Protein AF-A0AAW0AE61-F1 (afdb_monomer_lite)

Organism: NCBI:txid2862362

pLDDT: mean 79.33, std 13.35, range [43.94, 93.25]

Radius of gyration: 16.93 Å; chains: 1; bounding box: 24×28×49 Å

Structure (mmCIF, N/CA/C/O backbone):
data_AF-A0AAW0AE61-F1
#
_entry.id   AF-A0AAW0AE61-F1
#
loop_
_atom_site.group_PDB
_atom_site.id
_atom_site.type_symbol
_atom_site.label_atom_id
_atom_site.label_alt_id
_atom_site.label_comp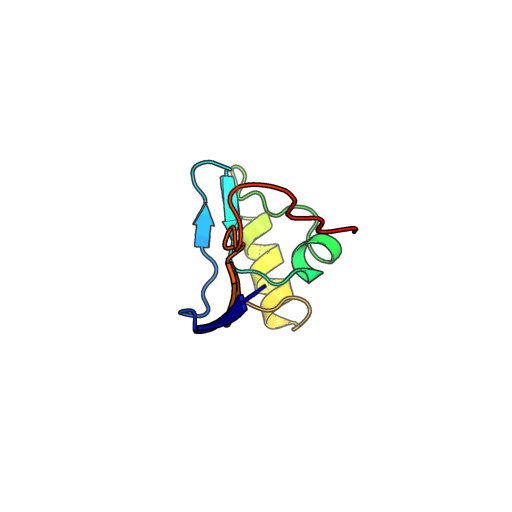_id
_atom_site.label_asym_id
_atom_site.label_entity_id
_atom_site.label_seq_id
_atom_site.pdbx_PDB_ins_code
_atom_site.Cartn_x
_atom_site.Cartn_y
_atom_site.Cartn_z
_atom_site.occupancy
_atom_site.B_iso_or_equiv
_atom_site.au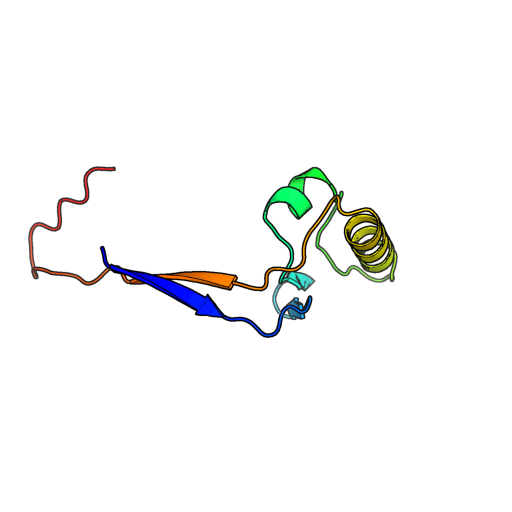th_seq_id
_atom_site.auth_comp_id
_atom_site.auth_asym_id
_atom_site.auth_atom_id
_atom_site.pdbx_PDB_model_num
ATOM 1 N N . LEU A 1 1 ? -2.834 9.782 -25.411 1.00 55.56 1 LEU A N 1
ATOM 2 C CA . LEU A 1 1 ? -2.834 9.261 -24.028 1.00 55.56 1 LEU A CA 1
ATOM 3 C C . LEU A 1 1 ? -4.064 8.383 -23.887 1.00 55.56 1 LEU A C 1
ATOM 5 O O . LEU A 1 1 ? -5.164 8.899 -24.016 1.00 55.56 1 LEU A O 1
ATOM 9 N N . SER A 1 2 ? -3.885 7.076 -23.738 1.00 65.50 2 SER A N 1
ATOM 10 C CA . SER A 1 2 ? -4.977 6.154 -23.416 1.00 65.50 2 SER A CA 1
ATOM 11 C C . SER A 1 2 ? -4.898 5.857 -21.922 1.00 65.50 2 SER A C 1
ATOM 13 O O . SER A 1 2 ? -3.886 5.318 -21.464 1.00 65.50 2 SER A O 1
ATOM 15 N N . GLN A 1 3 ? -5.919 6.282 -21.182 1.00 71.25 3 GLN A N 1
ATOM 16 C CA . GLN A 1 3 ? -6.122 5.932 -19.779 1.00 71.25 3 GLN A CA 1
ATOM 17 C C . GLN A 1 3 ? -7.224 4.882 -19.715 1.00 71.25 3 GLN A C 1
ATOM 19 O O . GLN A 1 3 ? -8.229 5.013 -20.413 1.00 71.25 3 GLN A O 1
ATOM 24 N N . ASP A 1 4 ? -7.001 3.855 -18.911 1.00 73.75 4 ASP A N 1
ATOM 25 C CA . ASP A 1 4 ? -7.967 2.799 -18.640 1.00 73.75 4 ASP A CA 1
ATOM 26 C C . ASP A 1 4 ? -7.916 2.441 -17.149 1.00 73.75 4 ASP A C 1
ATOM 28 O O . ASP A 1 4 ? -6.964 2.797 -16.443 1.00 73.75 4 ASP A O 1
ATOM 32 N N . GLU A 1 5 ? -8.937 1.749 -16.664 1.00 72.25 5 GLU A N 1
ATOM 33 C CA . GLU A 1 5 ? -9.045 1.315 -15.274 1.00 72.25 5 GLU A CA 1
ATOM 34 C C . GLU A 1 5 ? -9.108 -0.206 -15.200 1.00 72.25 5 GLU A C 1
ATOM 36 O O . GLU A 1 5 ? -9.814 -0.871 -15.956 1.00 72.25 5 GLU A O 1
ATOM 41 N N . VAL A 1 6 ? -8.355 -0.774 -14.261 1.00 77.38 6 VAL A N 1
ATOM 42 C CA . VAL A 1 6 ? -8.331 -2.216 -14.027 1.00 77.38 6 VAL A CA 1
ATOM 43 C C . VAL A 1 6 ? -8.863 -2.500 -12.632 1.00 77.38 6 VAL A C 1
ATOM 45 O O . VAL A 1 6 ? -8.363 -1.966 -11.638 1.00 77.38 6 VAL A O 1
ATOM 48 N N . ALA A 1 7 ? -9.862 -3.378 -12.557 1.00 77.88 7 ALA A N 1
ATOM 49 C CA . ALA A 1 7 ? -10.371 -3.881 -11.291 1.00 77.88 7 ALA A CA 1
ATOM 50 C C . ALA A 1 7 ? -9.309 -4.744 -10.589 1.00 77.88 7 ALA A C 1
ATOM 52 O O . ALA A 1 7 ? -8.718 -5.652 -11.177 1.00 77.88 7 ALA A O 1
ATOM 53 N N . GLY A 1 8 ? -9.083 -4.459 -9.314 1.00 75.88 8 GLY A N 1
ATOM 54 C CA . GLY A 1 8 ? -8.165 -5.154 -8.427 1.00 75.88 8 GLY A CA 1
ATOM 55 C C . GLY A 1 8 ? -8.878 -6.018 -7.390 1.00 75.88 8 GLY A C 1
ATOM 56 O O . GLY A 1 8 ? -10.039 -5.802 -7.056 1.00 75.88 8 GLY A O 1
ATOM 57 N N . ASP A 1 9 ? -8.143 -6.965 -6.803 1.00 75.56 9 ASP A N 1
ATOM 58 C CA . ASP A 1 9 ? -8.648 -7.883 -5.764 1.00 75.56 9 ASP A CA 1
ATOM 59 C C . ASP A 1 9 ? -8.953 -7.168 -4.423 1.00 75.56 9 ASP A C 1
ATOM 61 O O . ASP A 1 9 ? -9.515 -7.758 -3.501 1.00 75.56 9 ASP A O 1
ATOM 65 N N . GLY A 1 10 ? -8.612 -5.874 -4.305 1.00 80.62 10 GLY A N 1
ATOM 66 C CA . GLY A 1 10 ? -9.016 -5.032 -3.179 1.00 80.62 10 GLY A CA 1
ATOM 67 C C . GLY A 1 10 ? -8.371 -5.426 -1.856 1.00 80.62 10 GLY A C 1
ATOM 68 O O . GLY A 1 10 ? -9.062 -5.500 -0.837 1.00 80.62 10 GLY A O 1
ATOM 69 N N . ARG A 1 11 ? -7.063 -5.718 -1.862 1.00 84.25 11 ARG A N 1
ATOM 70 C CA . ARG A 1 11 ? -6.321 -6.202 -0.687 1.00 84.25 11 ARG A CA 1
ATOM 71 C C . ARG A 1 11 ? -5.013 -5.434 -0.500 1.00 84.25 11 ARG A C 1
ATOM 73 O O . ARG A 1 11 ? -4.338 -5.170 -1.493 1.00 84.25 11 ARG A O 1
ATOM 80 N N . PRO A 1 12 ? -4.616 -5.132 0.749 1.00 85.56 12 PRO A N 1
ATOM 81 C CA . PRO A 1 12 ? -3.265 -4.673 1.030 1.00 85.56 12 PRO A CA 1
ATOM 82 C C . PRO A 1 12 ? -2.251 -5.772 0.694 1.00 85.56 12 PRO A C 1
ATOM 84 O O . PRO A 1 12 ? -2.502 -6.953 0.945 1.00 85.56 12 PRO A O 1
ATOM 87 N N . SER A 1 13 ? -1.097 -5.382 0.170 1.00 87.31 13 SER A N 1
ATOM 88 C CA . SER A 1 13 ? -0.008 -6.288 -0.201 1.00 87.31 13 SER A CA 1
ATOM 89 C C . SER A 1 13 ? 1.288 -5.871 0.476 1.00 87.31 13 SER A C 1
ATOM 91 O O . SER A 1 13 ? 1.558 -4.682 0.594 1.00 87.31 13 SER A O 1
ATOM 93 N N . TYR A 1 14 ? 2.123 -6.830 0.866 1.00 88.75 14 TYR A N 1
ATOM 94 C CA . TYR A 1 14 ? 3.478 -6.529 1.321 1.00 88.75 14 TYR A CA 1
ATOM 95 C C . TYR A 1 14 ? 4.453 -6.543 0.138 1.00 88.75 14 TYR A C 1
ATOM 97 O O . TYR A 1 14 ? 4.538 -7.534 -0.589 1.00 88.75 14 TYR A O 1
ATOM 105 N N . LEU A 1 15 ? 5.174 -5.441 -0.053 1.00 89.69 15 LEU A N 1
ATOM 106 C CA . LEU A 1 15 ? 6.197 -5.247 -1.073 1.00 89.69 15 LEU A CA 1
ATOM 107 C C . LEU A 1 15 ? 7.568 -5.513 -0.449 1.00 89.69 15 LEU A C 1
ATOM 109 O O . LEU A 1 15 ? 8.154 -4.640 0.184 1.00 89.69 15 LEU A O 1
ATOM 113 N N . VAL A 1 16 ? 8.070 -6.738 -0.620 1.00 89.31 16 VAL A N 1
ATOM 114 C CA . VAL A 1 16 ? 9.314 -7.208 0.020 1.00 89.31 16 VAL A CA 1
ATOM 115 C C . VAL A 1 16 ? 10.526 -6.370 -0.392 1.00 89.31 16 VAL A C 1
ATOM 117 O O . VAL A 1 16 ? 11.383 -6.082 0.435 1.00 89.31 16 VAL A O 1
ATOM 120 N N . GLU A 1 17 ? 10.598 -5.957 -1.659 1.00 92.75 17 GLU A N 1
ATOM 121 C CA . GLU A 1 17 ? 11.747 -5.216 -2.197 1.00 92.75 17 GLU A CA 1
ATOM 122 C C . GLU A 1 17 ? 11.927 -3.840 -1.549 1.00 92.75 17 GLU A C 1
ATOM 124 O O . GLU A 1 17 ? 13.052 -3.358 -1.426 1.00 92.75 17 GLU A O 1
ATOM 129 N N . THR A 1 18 ? 10.830 -3.216 -1.116 1.00 90.25 18 THR A N 1
ATOM 130 C CA . THR A 1 18 ? 10.843 -1.882 -0.509 1.00 90.25 18 THR A CA 1
ATOM 131 C C . THR A 1 18 ? 10.459 -1.885 0.967 1.00 90.25 18 THR A C 1
ATOM 133 O O . THR A 1 18 ? 10.516 -0.832 1.599 1.00 90.25 18 THR A O 1
ATOM 136 N N . ASP A 1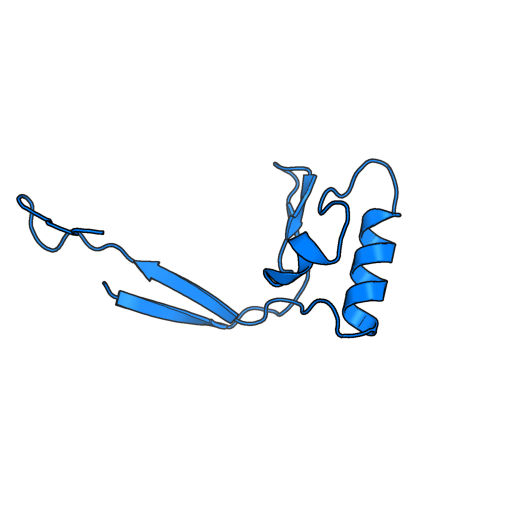 19 ? 10.126 -3.042 1.539 1.00 90.69 19 ASP A N 1
ATOM 137 C CA . ASP A 1 19 ? 9.583 -3.202 2.890 1.00 90.69 19 ASP A CA 1
ATOM 138 C C . ASP A 1 19 ? 8.296 -2.389 3.135 1.00 90.69 19 ASP A C 1
ATOM 140 O O . ASP A 1 19 ? 8.144 -1.743 4.168 1.00 90.69 19 ASP A O 1
ATOM 144 N N . GLU A 1 20 ? 7.361 -2.372 2.181 1.00 90.31 20 GLU A N 1
ATOM 145 C CA . GLU A 1 20 ? 6.186 -1.482 2.219 1.00 90.31 20 GLU A CA 1
ATOM 146 C C . GLU A 1 20 ? 4.840 -2.203 2.183 1.00 90.31 20 GLU A C 1
ATOM 148 O O . GLU A 1 20 ? 4.681 -3.266 1.587 1.00 90.31 20 GLU A O 1
ATOM 153 N N . ILE A 1 21 ? 3.831 -1.576 2.784 1.00 89.69 21 ILE A N 1
ATOM 154 C CA . ILE A 1 21 ? 2.424 -1.948 2.650 1.00 89.69 21 ILE A CA 1
ATOM 155 C C . ILE A 1 21 ? 1.849 -1.214 1.431 1.00 89.69 21 ILE A C 1
ATOM 157 O O . ILE A 1 21 ? 1.594 -0.011 1.468 1.00 89.69 21 ILE A O 1
ATOM 161 N N . GLY A 1 22 ? 1.636 -1.951 0.345 1.00 87.44 22 GLY A N 1
ATOM 162 C CA . GLY A 1 22 ? 0.976 -1.494 -0.875 1.00 87.44 22 GLY A CA 1
ATOM 163 C C . GLY A 1 22 ? -0.538 -1.729 -0.873 1.00 87.44 22 GLY A C 1
ATOM 164 O O . GLY A 1 22 ? -1.083 -2.437 -0.023 1.00 87.44 22 GLY A O 1
ATOM 165 N N . GLY A 1 23 ? -1.224 -1.143 -1.857 1.00 86.12 23 GLY A N 1
ATOM 166 C CA . GLY A 1 23 ? -2.668 -1.324 -2.057 1.00 86.12 23 GLY A CA 1
ATOM 167 C C . GLY A 1 23 ? -3.556 -0.429 -1.187 1.00 86.12 23 GLY A C 1
ATOM 168 O O . GLY A 1 23 ? -4.764 -0.641 -1.136 1.00 86.12 23 GLY A O 1
ATOM 169 N N . LEU A 1 24 ? -2.988 0.570 -0.507 1.00 88.19 24 LEU A N 1
ATOM 170 C CA . LEU A 1 24 ? -3.741 1.613 0.196 1.00 88.19 24 LEU A CA 1
ATOM 171 C C . LEU A 1 24 ? -3.916 2.843 -0.706 1.00 88.19 24 LEU A C 1
ATOM 173 O O . LEU A 1 24 ? -3.075 3.111 -1.562 1.00 88.19 24 LEU A O 1
ATOM 177 N N . CYS A 1 25 ? -5.007 3.587 -0.526 1.00 86.69 25 CYS A N 1
ATOM 178 C CA . CYS A 1 25 ? -5.253 4.822 -1.271 1.00 86.69 25 CYS A CA 1
ATOM 179 C C . CYS A 1 25 ? -4.234 5.922 -0.924 1.00 86.69 25 CYS A C 1
ATOM 181 O O . CYS A 1 25 ? -3.602 5.880 0.130 1.00 86.69 25 CYS A O 1
ATOM 183 N N . GLU A 1 26 ? -4.152 6.963 -1.755 1.00 83.94 26 GLU A N 1
ATOM 184 C CA . GLU A 1 26 ? -3.203 8.082 -1.603 1.00 83.94 26 GLU A CA 1
ATOM 185 C C . GLU A 1 26 ? -3.227 8.755 -0.215 1.00 83.94 26 GLU A C 1
ATOM 187 O O . GLU A 1 26 ? -2.177 9.109 0.329 1.00 83.94 26 GLU A O 1
ATOM 192 N N . HIS A 1 27 ? -4.406 8.828 0.416 1.00 85.94 27 HIS A N 1
ATOM 193 C CA . HIS A 1 27 ? -4.592 9.383 1.762 1.00 85.94 27 HIS A CA 1
ATOM 194 C C . HIS A 1 27 ? -3.810 8.642 2.857 1.00 85.94 27 HIS A C 1
ATOM 196 O O . HIS A 1 27 ? -3.583 9.196 3.929 1.00 85.94 27 HIS A O 1
ATOM 202 N N . ALA A 1 28 ? -3.348 7.414 2.600 1.00 86.50 28 ALA A N 1
ATOM 203 C CA . ALA A 1 28 ? -2.538 6.661 3.551 1.00 86.50 28 ALA A CA 1
ATOM 204 C C . ALA A 1 28 ? -1.246 7.397 3.937 1.00 86.50 28 ALA A C 1
ATOM 206 O O . ALA A 1 28 ? -0.808 7.281 5.074 1.00 86.50 28 ALA A O 1
ATOM 207 N N . SER A 1 29 ? -0.679 8.194 3.026 1.00 86.56 29 SER A N 1
ATOM 208 C CA . SER A 1 29 ? 0.516 9.008 3.292 1.00 86.56 29 SER A CA 1
ATOM 209 C C . SER A 1 29 ? 0.280 10.175 4.260 1.00 86.56 29 SER A C 1
ATOM 211 O O . SER A 1 29 ? 1.222 10.632 4.899 1.00 86.56 29 SER A O 1
ATOM 213 N N . ALA A 1 30 ? -0.963 10.649 4.382 1.00 88.56 30 ALA A N 1
ATOM 214 C CA . ALA A 1 30 ? -1.345 11.700 5.324 1.00 88.56 30 ALA A CA 1
ATOM 215 C C . ALA A 1 30 ? -1.796 11.130 6.680 1.00 88.56 30 ALA A C 1
ATOM 217 O O . ALA A 1 30 ? -1.620 11.770 7.713 1.00 88.56 30 ALA A O 1
ATOM 218 N N . GLU A 1 31 ? -2.379 9.929 6.677 1.00 90.69 31 GLU A N 1
ATOM 219 C CA . GLU A 1 31 ? -2.984 9.306 7.862 1.00 90.69 31 GLU A CA 1
ATOM 220 C C . GLU A 1 31 ? -2.039 8.374 8.632 1.00 90.69 31 GLU A C 1
ATOM 222 O O . GLU A 1 31 ? -2.275 8.091 9.811 1.00 90.69 31 GLU A O 1
ATOM 227 N N . LEU A 1 32 ? -0.995 7.858 7.978 1.00 88.56 32 LEU A N 1
ATOM 228 C CA . LEU A 1 32 ? -0.028 6.937 8.568 1.00 88.56 32 LEU A CA 1
ATOM 229 C C . LEU A 1 32 ? 1.347 7.595 8.646 1.00 88.56 32 LEU A C 1
ATOM 231 O O . LEU A 1 32 ? 1.826 8.182 7.683 1.00 88.56 32 LEU A O 1
ATOM 235 N N . GLU A 1 33 ? 2.010 7.431 9.791 1.00 88.06 33 GLU A N 1
ATOM 236 C CA . GLU A 1 33 ? 3.387 7.899 9.996 1.00 88.06 33 GLU A CA 1
ATOM 237 C C . GLU A 1 33 ? 4.373 7.200 9.050 1.00 88.06 33 GLU A C 1
ATOM 239 O O . GLU A 1 33 ? 5.361 7.783 8.610 1.00 88.06 33 GLU A O 1
ATOM 244 N N . THR A 1 34 ? 4.096 5.937 8.723 1.00 88.44 34 THR A N 1
ATOM 245 C CA . THR A 1 34 ? 4.902 5.148 7.800 1.00 88.44 34 THR A CA 1
ATOM 246 C C . THR A 1 34 ? 4.074 4.052 7.137 1.00 88.44 34 THR A C 1
ATOM 248 O O . THR A 1 34 ? 3.165 3.478 7.740 1.00 88.44 34 THR A O 1
ATOM 251 N N . LEU A 1 35 ? 4.425 3.742 5.889 1.00 87.88 35 LEU A N 1
ATOM 252 C CA . LEU A 1 35 ? 3.952 2.562 5.161 1.00 87.88 35 LEU A CA 1
ATOM 253 C C . LEU A 1 35 ? 4.930 1.390 5.262 1.00 87.88 35 LEU A C 1
ATOM 255 O O . LEU A 1 35 ? 4.672 0.333 4.688 1.00 87.88 35 LEU A O 1
ATOM 259 N N . LYS A 1 36 ? 6.050 1.560 5.974 1.00 90.62 36 LYS A N 1
ATOM 260 C CA . LYS A 1 36 ? 7.027 0.493 6.161 1.00 90.62 36 LYS A CA 1
ATOM 261 C C . LYS A 1 36 ? 6.478 -0.575 7.092 1.00 90.62 36 LYS A C 1
ATOM 263 O O . LYS A 1 36 ? 5.889 -0.256 8.128 1.00 90.62 36 LYS A O 1
ATOM 268 N N . MET A 1 37 ? 6.694 -1.835 6.735 1.00 86.12 37 MET A N 1
ATOM 269 C CA . MET A 1 37 ? 6.335 -2.956 7.598 1.00 86.12 37 MET A CA 1
ATOM 270 C C . MET A 1 37 ? 7.189 -2.947 8.871 1.00 86.12 37 MET A C 1
ATOM 272 O O . MET A 1 37 ? 6.648 -3.195 9.945 1.00 86.12 37 MET A O 1
ATOM 276 N N . CYS A 1 38 ? 8.470 -2.558 8.767 1.00 80.88 38 CYS A N 1
ATOM 277 C CA . CYS A 1 38 ? 9.419 -2.511 9.881 1.00 80.88 38 CYS A CA 1
ATOM 278 C C . CYS A 1 38 ? 9.581 -3.886 10.569 1.00 80.88 38 CYS A C 1
A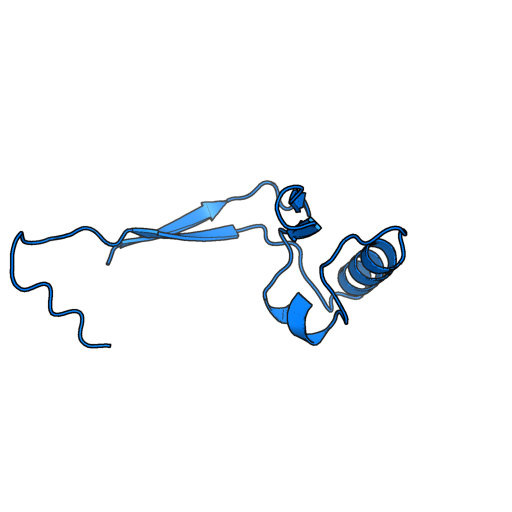TOM 280 O O . CYS A 1 38 ? 9.137 -4.925 10.082 1.00 80.88 38 CYS A O 1
ATOM 282 N N . SER A 1 39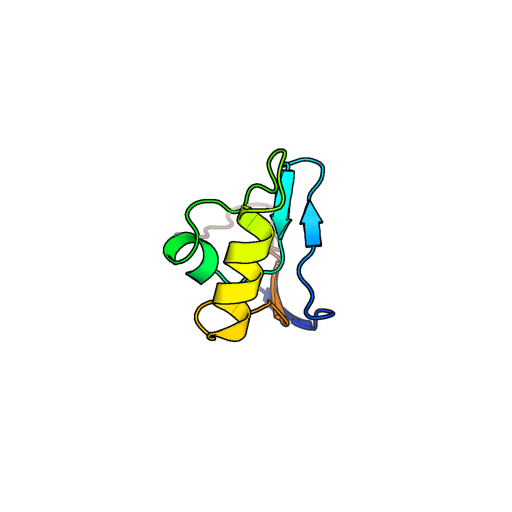 ? 10.273 -3.924 11.711 1.00 86.19 39 SER A N 1
ATOM 283 C CA . SER A 1 39 ? 10.528 -5.156 12.471 1.00 86.19 39 SER A CA 1
ATOM 284 C C . SER A 1 39 ? 9.373 -5.591 13.382 1.00 86.19 39 SER A C 1
ATOM 286 O O . SER A 1 39 ? 9.478 -6.623 14.048 1.00 86.19 39 SER A O 1
ATOM 288 N N . ASP A 1 40 ? 8.281 -4.826 13.444 1.00 86.38 40 ASP A N 1
ATOM 289 C CA . ASP A 1 40 ? 7.148 -5.092 14.326 1.00 86.38 40 ASP A CA 1
ATOM 290 C C . ASP A 1 40 ? 5.790 -4.851 13.644 1.00 86.38 40 ASP A C 1
ATOM 292 O O . ASP A 1 40 ? 5.687 -4.336 12.538 1.00 86.38 40 ASP A O 1
ATOM 296 N N . LEU A 1 41 ? 4.705 -5.273 14.300 1.00 86.62 41 LEU A N 1
ATOM 297 C CA . LEU A 1 41 ? 3.352 -5.192 13.734 1.00 86.62 41 LEU A CA 1
ATOM 298 C C . LEU A 1 41 ? 2.676 -3.822 13.935 1.00 86.62 41 LEU A C 1
ATOM 300 O O . LEU A 1 41 ? 1.458 -3.719 13.761 1.00 86.62 41 LEU A O 1
ATOM 304 N N . THR A 1 42 ? 3.399 -2.783 14.356 1.00 89.81 42 THR A N 1
ATOM 305 C CA . THR A 1 42 ? 2.807 -1.486 14.721 1.00 89.81 42 THR A CA 1
ATOM 306 C C . THR A 1 42 ? 2.213 -0.790 13.503 1.00 89.81 42 THR A C 1
ATOM 308 O O . THR A 1 42 ? 1.036 -0.420 13.538 1.00 89.81 42 THR A O 1
ATOM 311 N N . SER A 1 43 ? 2.961 -0.713 12.398 1.00 88.31 43 SER A N 1
ATOM 312 C CA . SER A 1 43 ? 2.502 -0.100 11.143 1.00 88.31 43 SER A CA 1
ATOM 313 C C . SER A 1 43 ? 1.258 -0.793 10.587 1.00 88.31 43 SER A C 1
ATOM 315 O O . SER A 1 43 ? 0.292 -0.140 10.192 1.00 88.31 43 SER A O 1
ATOM 317 N N . VAL A 1 44 ? 1.212 -2.129 10.650 1.00 89.06 44 VAL A N 1
ATOM 318 C CA . VAL A 1 44 ? 0.042 -2.908 10.211 1.00 89.06 44 VAL A CA 1
ATOM 319 C C . VAL A 1 44 ? -1.172 -2.637 11.083 1.00 89.06 44 VAL A C 1
ATOM 321 O O . VAL A 1 44 ? -2.274 -2.455 10.568 1.00 89.06 44 VAL A O 1
ATOM 324 N N . LYS A 1 45 ? -1.006 -2.590 12.407 1.00 91.44 45 LYS A N 1
ATOM 325 C CA . LYS A 1 45 ? -2.117 -2.286 13.318 1.00 91.44 45 LYS A CA 1
ATOM 326 C C . LYS A 1 45 ? -2.654 -0.874 13.089 1.00 91.44 45 LYS A C 1
ATOM 328 O O . LYS A 1 45 ? -3.872 -0.694 13.110 1.00 91.44 45 LYS A O 1
ATOM 333 N N . ALA A 1 46 ? -1.775 0.097 12.842 1.00 90.56 46 ALA A N 1
ATOM 334 C CA . ALA A 1 46 ? -2.157 1.466 12.508 1.00 90.56 46 ALA A CA 1
ATOM 335 C C . ALA A 1 46 ? -2.941 1.523 11.188 1.00 90.56 46 ALA A C 1
ATOM 337 O O . ALA A 1 46 ? -4.041 2.077 11.161 1.00 90.56 46 ALA A O 1
ATOM 338 N N . ALA A 1 47 ? -2.446 0.858 10.140 1.00 88.62 47 ALA A N 1
ATOM 339 C CA . ALA A 1 47 ? -3.129 0.756 8.853 1.00 88.62 47 ALA A CA 1
ATOM 340 C C . ALA A 1 47 ? -4.510 0.092 8.987 1.00 88.62 47 ALA A C 1
ATOM 342 O O . ALA A 1 47 ? -5.510 0.635 8.526 1.00 88.62 47 ALA A O 1
ATOM 343 N N . VAL A 1 48 ? -4.609 -1.039 9.694 1.00 90.31 48 VAL A N 1
ATOM 344 C CA . VAL A 1 48 ? -5.886 -1.735 9.933 1.00 90.31 48 VAL A CA 1
ATOM 345 C C . VAL A 1 48 ? -6.875 -0.854 10.693 1.00 90.31 48 VAL A C 1
ATOM 347 O O . VAL A 1 48 ? -8.065 -0.859 10.378 1.00 90.31 48 VAL A O 1
ATOM 350 N N . LYS A 1 49 ? -6.409 -0.098 11.692 1.00 93.25 49 LYS A N 1
ATOM 351 C CA . LYS A 1 49 ? -7.255 0.839 12.436 1.00 93.25 49 LYS A CA 1
ATOM 352 C C . LYS A 1 4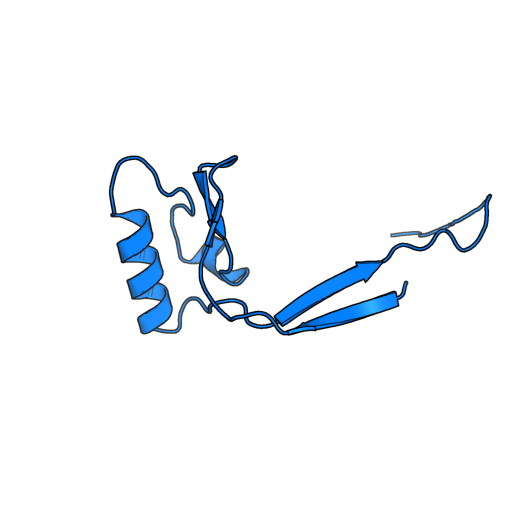9 ? -7.778 1.949 11.520 1.00 93.25 49 LYS A C 1
ATOM 354 O O . LYS A 1 49 ? -8.984 2.166 11.487 1.00 93.25 49 LYS A O 1
ATOM 359 N N . ALA A 1 50 ? -6.903 2.581 10.739 1.00 91.38 50 ALA A N 1
ATOM 360 C CA . ALA A 1 50 ? -7.280 3.640 9.803 1.00 91.38 50 ALA A CA 1
ATOM 361 C C . ALA A 1 50 ? -8.274 3.150 8.735 1.00 91.38 50 ALA A C 1
ATOM 363 O O . ALA A 1 50 ? -9.223 3.862 8.411 1.00 91.38 50 ALA A O 1
ATOM 364 N N . ILE A 1 51 ? -8.113 1.911 8.254 1.00 90.56 51 ILE A N 1
ATOM 365 C CA . ILE A 1 51 ? -9.056 1.278 7.321 1.00 90.56 51 ILE A CA 1
ATOM 366 C C . ILE A 1 51 ? -10.422 1.061 7.972 1.00 90.56 51 ILE A C 1
ATOM 368 O O . ILE A 1 51 ? -11.450 1.397 7.392 1.00 90.56 51 ILE A O 1
ATOM 372 N N . LYS A 1 52 ? -10.453 0.516 9.193 1.00 91.38 52 LYS A N 1
ATOM 373 C CA . LYS A 1 52 ? -11.711 0.271 9.919 1.00 91.38 52 LYS A CA 1
ATOM 374 C C . LYS A 1 52 ? -12.458 1.556 10.268 1.00 91.38 52 LYS A C 1
ATOM 376 O O . LYS A 1 52 ? -13.680 1.540 10.338 1.00 91.38 52 LYS A O 1
ATOM 381 N N . GLU A 1 53 ? -11.730 2.642 10.489 1.00 93.19 53 GLU A N 1
ATOM 382 C CA . GLU A 1 53 ? -12.286 3.969 10.760 1.00 93.19 53 GLU A CA 1
ATOM 383 C C . GLU A 1 53 ? -12.678 4.727 9.480 1.00 93.19 53 GLU A C 1
ATOM 385 O O . GLU A 1 53 ? -13.215 5.826 9.573 1.00 93.19 53 GLU A O 1
ATOM 390 N N . GLY A 1 54 ? -12.421 4.161 8.294 1.00 89.56 54 GLY A N 1
ATOM 391 C CA . GLY A 1 54 ? -12.738 4.786 7.006 1.00 89.56 54 GLY A CA 1
ATOM 392 C C . GLY A 1 54 ? -11.837 5.969 6.637 1.00 89.56 54 GLY A C 1
ATOM 393 O O . GLY A 1 54 ? -12.160 6.717 5.721 1.00 89.56 54 GLY A O 1
ATOM 394 N N . ARG A 1 55 ? -10.711 6.153 7.337 1.00 90.62 55 ARG A N 1
ATOM 395 C CA . ARG A 1 55 ? -9.731 7.216 7.049 1.00 90.62 55 ARG A CA 1
ATOM 396 C C . ARG A 1 55 ? -8.818 6.853 5.879 1.00 90.62 55 ARG A C 1
ATOM 398 O O . ARG A 1 55 ? -8.355 7.722 5.151 1.00 90.62 55 ARG A O 1
ATOM 405 N N . VAL A 1 56 ? -8.591 5.556 5.680 1.00 90.69 56 VAL A N 1
ATOM 406 C CA . VAL A 1 56 ? -7.821 5.002 4.561 1.00 90.69 56 VAL A CA 1
ATOM 407 C C . VAL A 1 56 ? -8.644 3.915 3.882 1.00 90.69 56 VAL A C 1
ATOM 409 O O . VAL A 1 56 ? -9.298 3.113 4.541 1.00 90.69 56 VAL A O 1
ATOM 412 N N . HIS A 1 57 ? -8.587 3.852 2.558 1.00 89.56 57 HIS A N 1
ATOM 413 C CA . HIS A 1 57 ? -9.264 2.829 1.772 1.00 89.56 57 HIS A CA 1
ATOM 414 C C . HIS A 1 57 ? -8.257 1.870 1.151 1.00 89.56 57 HIS A C 1
ATOM 416 O O . HIS A 1 57 ? -7.131 2.245 0.825 1.00 89.56 57 HIS A O 1
ATOM 422 N N . VAL A 1 58 ? -8.684 0.625 0.962 1.00 88.12 58 VAL A N 1
ATOM 423 C CA . VAL A 1 58 ? -7.935 -0.334 0.153 1.00 88.12 58 VAL A CA 1
ATOM 424 C C . VAL A 1 58 ? -8.284 -0.080 -1.307 1.00 88.12 58 VAL A C 1
ATOM 426 O O . VAL A 1 58 ? -9.464 -0.074 -1.665 1.00 88.12 58 VAL A O 1
ATOM 429 N N . GLY A 1 59 ? -7.264 0.150 -2.130 1.00 80.88 59 GLY A N 1
ATOM 430 C CA . GLY A 1 59 ? -7.406 0.342 -3.565 1.00 80.88 59 GLY A CA 1
ATOM 431 C C . GLY A 1 59 ? -8.040 -0.892 -4.198 1.00 80.88 59 GLY A C 1
ATOM 432 O O . GLY A 1 59 ? -7.517 -2.001 -4.084 1.00 80.88 59 GLY A O 1
ATOM 433 N N . LYS A 1 60 ? -9.198 -0.697 -4.827 1.00 77.25 60 LYS A N 1
ATOM 434 C CA . LYS A 1 60 ? -9.929 -1.733 -5.573 1.00 77.25 60 LYS A CA 1
ATOM 435 C C . LYS A 1 60 ? -9.849 -1.531 -7.078 1.00 77.25 60 LYS A C 1
ATOM 437 O O . LYS A 1 60 ? -10.200 -2.433 -7.823 1.00 77.25 60 LYS A O 1
ATOM 442 N N . GLU A 1 61 ? -9.392 -0.366 -7.506 1.00 72.31 61 GLU A N 1
ATOM 443 C CA . GLU A 1 61 ? -9.303 0.044 -8.898 1.00 72.31 61 GLU A CA 1
ATOM 444 C C . GLU A 1 61 ? -7.936 0.693 -9.083 1.00 72.31 61 GLU A C 1
ATOM 446 O O . GLU A 1 61 ? -7.481 1.467 -8.235 1.00 72.31 61 GLU A O 1
ATOM 451 N N . PHE A 1 62 ? -7.254 0.323 -10.160 1.00 70.62 62 PHE A N 1
ATOM 452 C CA . PHE A 1 62 ? -5.949 0.860 -10.512 1.00 70.62 62 PHE A CA 1
ATOM 453 C C . PHE A 1 62 ? -6.074 1.594 -11.842 1.00 70.62 62 PHE A C 1
ATOM 455 O O . PHE A 1 62 ? -6.508 1.008 -12.835 1.00 70.62 62 PHE A O 1
ATOM 462 N N . SER A 1 63 ? -5.680 2.867 -11.870 1.00 67.69 63 SER A N 1
ATOM 463 C CA . SER A 1 63 ? -5.598 3.620 -13.121 1.00 67.69 63 SER A CA 1
ATOM 464 C C . SER A 1 63 ? -4.312 3.242 -13.850 1.00 67.69 63 SER A C 1
ATOM 466 O O . SER A 1 63 ? -3.218 3.312 -13.284 1.00 67.69 63 SER A O 1
ATOM 468 N N . VAL A 1 64 ? -4.439 2.831 -15.108 1.00 66.88 64 VAL A N 1
ATOM 469 C CA . VAL A 1 64 ? -3.315 2.469 -15.969 1.00 66.88 64 VAL A CA 1
ATOM 470 C C . VAL A 1 64 ? -3.264 3.455 -17.128 1.00 66.88 64 VAL A C 1
ATOM 472 O O . VAL A 1 64 ? -4.205 3.586 -17.908 1.00 66.88 64 VAL A O 1
ATOM 475 N N . ALA A 1 65 ? -2.138 4.153 -17.260 1.00 68.25 65 ALA A N 1
ATOM 476 C CA . ALA A 1 65 ? -1.881 5.043 -18.383 1.00 68.25 65 ALA A CA 1
ATOM 477 C C . ALA A 1 65 ? -0.791 4.447 -19.274 1.00 68.25 65 ALA A C 1
ATOM 479 O O . ALA A 1 65 ? 0.346 4.254 -18.844 1.00 68.25 65 ALA A O 1
ATOM 480 N N . ALA A 1 66 ? -1.122 4.197 -20.539 1.00 66.06 66 ALA A N 1
ATOM 481 C CA . ALA A 1 66 ? -0.130 3.843 -21.544 1.00 66.06 66 ALA A CA 1
ATOM 482 C C . ALA A 1 66 ? 0.290 5.103 -22.313 1.00 66.06 66 ALA A C 1
ATOM 484 O O . ALA A 1 66 ? -0.521 5.758 -22.979 1.00 66.06 66 ALA A O 1
ATOM 485 N N . ILE A 1 67 ? 1.580 5.439 -22.251 1.00 62.72 67 ILE A N 1
ATOM 486 C CA . ILE A 1 67 ? 2.174 6.458 -23.121 1.00 62.72 67 ILE A CA 1
ATOM 487 C C . ILE A 1 67 ? 2.664 5.752 -24.386 1.00 62.72 67 ILE A C 1
ATOM 489 O O . ILE A 1 67 ? 3.804 5.301 -24.485 1.00 62.72 67 ILE A O 1
ATOM 493 N N . GLY A 1 68 ? 1.766 5.628 -25.360 1.00 60.00 68 GLY A N 1
ATOM 494 C CA . GLY A 1 68 ? 2.118 5.191 -26.705 1.00 60.00 68 GLY A CA 1
ATOM 495 C C . GLY A 1 68 ? 2.862 6.299 -27.448 1.00 60.00 68 GLY A C 1
ATOM 496 O O . GLY A 1 68 ? 2.373 7.424 -27.559 1.00 60.00 68 GLY A O 1
ATOM 497 N N . ARG A 1 69 ? 4.041 5.986 -27.993 1.00 55.75 69 ARG A N 1
ATOM 498 C CA . ARG A 1 69 ? 4.751 6.881 -28.911 1.00 55.75 69 ARG A CA 1
ATOM 499 C C . ARG A 1 69 ? 3.986 6.915 -30.239 1.00 55.75 69 ARG A C 1
ATOM 501 O O . ARG A 1 69 ? 4.195 6.057 -31.087 1.00 55.75 69 ARG A O 1
ATOM 508 N N . HIS A 1 70 ? 3.090 7.886 -30.414 1.00 58.03 70 HIS A N 1
ATOM 509 C CA . HIS A 1 70 ? 2.287 8.001 -31.640 1.00 58.03 70 HIS A CA 1
ATOM 510 C C . HIS A 1 70 ? 3.109 8.392 -32.888 1.00 58.03 70 HIS A C 1
ATOM 512 O O . HIS A 1 70 ? 2.631 8.192 -34.000 1.00 58.03 70 HIS A O 1
ATOM 518 N N . ALA A 1 71 ? 4.339 8.900 -32.730 1.00 52.66 71 ALA A N 1
ATOM 519 C CA . ALA A 1 71 ? 5.242 9.223 -33.837 1.00 52.66 71 ALA A CA 1
ATOM 520 C C . ALA A 1 71 ? 6.728 9.073 -33.431 1.00 52.66 71 ALA A C 1
ATOM 522 O O . ALA A 1 71 ? 7.079 9.387 -32.292 1.00 52.66 71 ALA A O 1
ATOM 523 N N . PRO A 1 72 ? 7.623 8.610 -34.326 1.00 58.38 72 PRO A N 1
ATOM 524 C CA . PRO A 1 72 ? 9.048 8.417 -34.030 1.00 58.38 72 PRO A CA 1
ATOM 525 C C . PRO A 1 72 ? 9.821 9.716 -33.722 1.00 58.38 72 PRO A C 1
ATOM 527 O O . PRO A 1 72 ? 10.888 9.636 -33.118 1.00 58.38 72 PRO A O 1
ATOM 530 N N . THR A 1 73 ? 9.276 10.887 -34.065 1.00 59.66 73 THR A N 1
ATOM 531 C CA . THR A 1 73 ? 9.815 12.228 -33.767 1.00 59.66 73 THR A CA 1
ATOM 532 C C . THR A 1 73 ? 8.679 13.195 -33.395 1.00 59.66 73 THR A C 1
ATOM 534 O O . THR A 1 73 ? 7.556 13.012 -33.860 1.00 59.66 73 THR A O 1
ATOM 537 N N . ASP A 1 74 ? 8.973 14.205 -32.564 1.00 53.06 74 ASP A N 1
ATOM 538 C CA . ASP A 1 74 ? 8.056 15.275 -32.111 1.00 53.06 74 ASP A CA 1
ATOM 539 C C . ASP A 1 74 ? 6.835 14.858 -31.265 1.00 53.06 74 ASP A C 1
ATOM 541 O O . ASP A 1 74 ? 5.736 15.397 -31.415 1.00 53.06 74 ASP A O 1
ATOM 545 N N . TYR A 1 75 ? 7.010 13.968 -30.278 1.00 58.16 75 TYR A N 1
ATOM 546 C CA . TYR A 1 75 ? 6.006 13.856 -29.208 1.00 58.16 75 TYR A CA 1
ATOM 547 C C . TYR A 1 75 ? 6.111 15.058 -28.258 1.00 58.16 75 TYR A C 1
ATOM 549 O O . TYR A 1 75 ? 6.720 14.996 -27.191 1.00 58.16 75 TYR A O 1
ATOM 557 N N . GLY A 1 76 ? 5.527 16.179 -28.674 1.00 54.31 76 GLY A N 1
ATOM 558 C CA . GLY A 1 76 ? 5.342 17.367 -27.853 1.00 54.31 76 GLY A CA 1
ATOM 559 C C . GLY A 1 76 ? 4.243 17.160 -26.815 1.00 54.31 76 GLY A C 1
ATOM 560 O O . GLY A 1 76 ? 3.209 17.817 -26.886 1.00 54.31 76 GLY A O 1
ATOM 561 N N . ALA A 1 77 ? 4.448 16.267 -25.844 1.00 50.97 77 ALA A N 1
ATOM 562 C CA . ALA A 1 77 ? 3.729 16.372 -24.579 1.00 50.97 77 ALA A CA 1
ATOM 563 C C . ALA A 1 77 ? 4.297 17.585 -23.838 1.00 50.97 77 ALA A C 1
ATOM 565 O O . ALA A 1 77 ? 5.291 17.484 -23.121 1.00 50.97 77 ALA A O 1
ATOM 566 N N . LYS A 1 78 ? 3.717 18.760 -24.099 1.00 43.94 78 LYS A N 1
ATOM 567 C CA . LYS A 1 78 ? 3.948 19.931 -23.258 1.00 43.94 78 LYS A CA 1
ATOM 568 C C . LYS A 1 78 ? 3.187 19.694 -21.945 1.00 43.94 78 LYS A C 1
ATOM 570 O O . LYS A 1 78 ? 1.994 19.401 -22.041 1.00 43.94 78 LYS A O 1
ATOM 575 N N . PRO A 1 79 ? 3.880 19.723 -20.793 1.00 48.62 79 PRO A N 1
ATOM 576 C CA . PRO A 1 79 ? 3.263 19.535 -19.484 1.00 48.62 79 PRO A CA 1
ATOM 577 C C . PRO A 1 79 ? 2.190 20.588 -19.199 1.00 48.62 79 PRO A C 1
ATOM 579 O O . PRO A 1 79 ? 2.277 21.697 -19.780 1.00 48.62 79 PRO A O 1
#

Secondary structure (DSSP, 8-state):
-EEEEEE-----EEETTTTEEESB-TTHHHH-S--B--SSSHHHHHHHHHHHTTSS-B--EEEEEE----SSS------

Sequence (79 aa):
LSQDEVAGDGRPSYLVETDEIGGLCEHASAELETLKMCSDLTSVKAAVKAIKEGRVHVGKEFSVAAIGRHAPTDYGAKP

Foldseek 3Di:
DDKDKDFDPQDWDQDPVVQFTDQKDPLCVVQAPDRHCPPDCPRVVSVVVCCVVVSIGGHRMDMDDDDDPPDPDDPPPPD